Protein AF-A0A1S6U5T8-F1 (afdb_monomer_lite)

Structure (mmCIF, N/CA/C/O backbone):
data_AF-A0A1S6U5T8-F1
#
_entry.id   AF-A0A1S6U5T8-F1
#
loop_
_atom_site.group_PDB
_atom_site.id
_atom_site.type_symbol
_atom_site.label_atom_id
_atom_site.label_alt_id
_atom_site.label_comp_id
_atom_site.label_asym_id
_atom_site.label_entity_id
_atom_site.label_seq_id
_atom_site.pdbx_PDB_ins_code
_atom_site.Cartn_x
_atom_site.Cartn_y
_atom_site.Cartn_z
_atom_site.occupancy
_atom_site.B_iso_or_equiv
_atom_site.auth_seq_id
_atom_site.auth_comp_id
_atom_site.auth_asym_id
_atom_site.auth_atom_id
_atom_site.pdbx_PDB_model_num
ATOM 1 N N . MET A 1 1 ? -19.188 40.100 -43.568 1.00 43.16 1 MET A N 1
ATOM 2 C CA . MET A 1 1 ? -18.385 40.478 -42.385 1.00 43.16 1 MET A CA 1
ATOM 3 C C . MET A 1 1 ? -17.486 39.298 -42.114 1.00 43.16 1 MET A C 1
ATOM 5 O O . MET A 1 1 ? -17.809 38.430 -41.317 1.00 43.16 1 MET A O 1
ATOM 9 N N . ASP A 1 2 ? -16.419 39.253 -42.893 1.00 46.97 2 ASP A N 1
ATOM 10 C CA . ASP A 1 2 ? -15.369 38.251 -42.855 1.00 46.97 2 ASP A CA 1
ATOM 11 C C . ASP A 1 2 ? -14.376 38.646 -41.765 1.00 46.97 2 ASP A C 1
ATOM 13 O O . ASP A 1 2 ? -13.936 39.798 -41.726 1.00 46.97 2 ASP A O 1
ATOM 17 N N . LYS A 1 3 ? -14.047 37.712 -40.873 1.00 51.94 3 LYS A N 1
ATOM 18 C CA . LYS A 1 3 ? -12.817 37.764 -40.080 1.00 51.94 3 LYS A CA 1
ATOM 19 C C . LYS A 1 3 ? -12.272 36.355 -39.929 1.00 51.94 3 LYS A C 1
ATOM 21 O O . LYS A 1 3 ? -12.700 35.594 -39.065 1.00 51.94 3 LYS A O 1
ATOM 26 N N . ASP A 1 4 ? -11.327 36.067 -40.810 1.00 49.69 4 ASP A N 1
ATOM 27 C CA . ASP A 1 4 ? -10.329 35.021 -40.680 1.00 49.69 4 ASP A CA 1
ATOM 28 C C . ASP A 1 4 ? -9.597 35.152 -39.337 1.00 49.69 4 ASP A C 1
ATOM 30 O O . ASP A 1 4 ? -9.130 36.233 -38.968 1.00 49.69 4 ASP A O 1
ATOM 34 N N . LEU A 1 5 ? -9.485 34.045 -38.605 1.00 52.94 5 LEU A N 1
ATOM 35 C CA . LEU A 1 5 ? -8.546 33.898 -37.495 1.00 52.94 5 LEU A CA 1
ATOM 36 C C . LEU A 1 5 ? -7.337 33.129 -38.023 1.00 52.94 5 LEU A C 1
ATOM 38 O O . LEU A 1 5 ? -7.290 31.901 -38.029 1.00 52.94 5 LEU A O 1
ATOM 42 N N . SER A 1 6 ? -6.387 33.906 -38.532 1.00 51.09 6 SER A N 1
ATOM 43 C CA . SER A 1 6 ? -5.056 33.483 -38.936 1.00 51.09 6 SER A CA 1
ATOM 44 C C . SER A 1 6 ? -4.218 33.025 -37.738 1.00 51.09 6 SER A C 1
ATOM 46 O O . SER A 1 6 ? -4.152 33.719 -36.726 1.00 51.09 6 SER A O 1
ATOM 48 N N . ALA A 1 7 ? -3.570 31.875 -37.926 1.00 51.25 7 ALA A N 1
ATOM 49 C CA . ALA A 1 7 ? -2.253 31.456 -37.443 1.00 51.25 7 ALA A CA 1
ATOM 50 C C . ALA A 1 7 ? -1.606 32.247 -36.287 1.00 51.25 7 ALA A C 1
ATOM 52 O O . ALA A 1 7 ? -1.213 33.401 -36.447 1.00 51.25 7 ALA A O 1
ATOM 53 N N . PHE A 1 8 ? -1.351 31.549 -35.177 1.00 42.47 8 PHE A N 1
ATOM 54 C CA . PHE A 1 8 ? -0.279 31.902 -34.248 1.00 42.47 8 PHE A CA 1
ATOM 55 C C . PHE A 1 8 ? 0.799 30.817 -34.339 1.00 42.47 8 PHE A C 1
ATOM 57 O O . PHE A 1 8 ? 0.746 29.790 -33.665 1.00 42.47 8 PHE A O 1
ATOM 64 N N . ASP A 1 9 ? 1.716 31.035 -35.276 1.00 43.91 9 ASP A N 1
ATOM 65 C CA . ASP A 1 9 ? 3.009 30.369 -35.373 1.00 43.91 9 ASP A CA 1
ATOM 66 C C . ASP A 1 9 ? 3.930 30.995 -34.316 1.00 43.91 9 ASP A C 1
ATOM 68 O O . ASP A 1 9 ? 4.223 32.190 -34.376 1.00 43.91 9 ASP A O 1
ATOM 72 N N . VAL A 1 10 ? 4.331 30.227 -33.301 1.00 42.81 10 VAL A N 1
ATOM 73 C CA . VAL A 1 10 ? 5.341 30.669 -32.329 1.00 42.81 10 VAL A CA 1
ATOM 74 C C . VAL A 1 10 ? 6.697 30.219 -32.850 1.00 42.81 10 VAL A C 1
ATOM 76 O O . VAL A 1 10 ? 7.205 29.161 -32.486 1.00 42.81 10 VAL A O 1
ATOM 79 N N . SER A 1 11 ? 7.264 31.045 -33.724 1.00 41.06 11 SER A N 1
ATOM 80 C CA . SER A 1 11 ? 8.696 31.059 -34.001 1.00 41.06 11 SER A CA 1
ATOM 81 C C . SER A 1 11 ? 9.443 31.483 -32.730 1.00 41.06 11 SER A C 1
ATOM 83 O O . SER A 1 11 ? 9.169 32.544 -32.166 1.00 41.06 11 SER A O 1
ATOM 85 N N . LEU A 1 12 ? 10.358 30.634 -32.259 1.00 46.06 12 LEU A N 1
ATOM 86 C CA . LEU A 1 12 ? 11.231 30.889 -31.115 1.00 46.06 12 LEU A CA 1
ATOM 87 C C . LEU A 1 12 ? 12.658 31.093 -31.642 1.00 46.06 12 LEU A C 1
ATOM 89 O O . LEU A 1 12 ? 13.447 30.156 -31.690 1.00 46.06 12 LEU A O 1
ATOM 93 N N . ASP A 1 13 ? 12.962 32.320 -32.054 1.00 44.06 13 ASP A N 1
ATOM 94 C CA . ASP A 1 13 ? 14.320 32.767 -32.356 1.00 44.06 13 ASP A CA 1
ATOM 95 C C . ASP A 1 13 ? 14.588 34.103 -31.651 1.00 44.06 13 ASP A C 1
ATOM 97 O O . ASP A 1 13 ? 13.756 35.009 -31.669 1.00 44.06 13 ASP A O 1
ATOM 101 N N . ASP A 1 14 ? 15.797 34.187 -31.096 1.00 43.38 14 ASP A N 1
ATOM 102 C CA . ASP A 1 14 ? 16.531 35.388 -30.685 1.00 43.38 14 ASP A CA 1
ATOM 103 C C . ASP A 1 14 ? 16.143 36.091 -29.365 1.00 43.38 14 ASP A C 1
ATOM 105 O O . ASP A 1 14 ? 15.081 36.689 -29.219 1.00 43.38 14 ASP A O 1
ATOM 109 N N . VAL A 1 15 ? 17.067 36.044 -28.393 1.00 37.09 15 VAL A N 1
ATOM 110 C CA . VAL A 1 15 ? 17.694 37.219 -27.746 1.00 37.09 15 VAL A CA 1
ATOM 111 C C . VAL A 1 15 ? 18.620 36.733 -26.624 1.00 37.09 15 VAL A C 1
ATOM 113 O O . VAL A 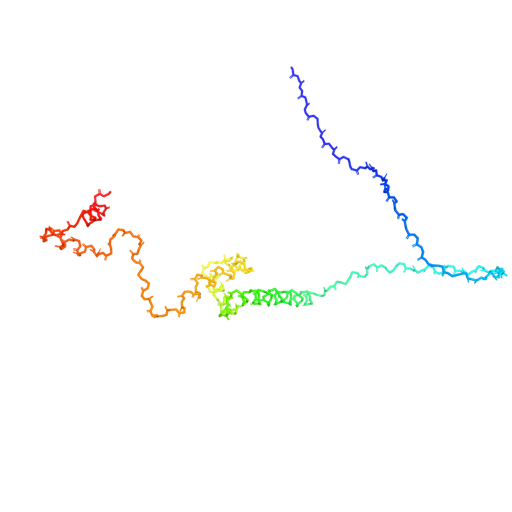1 15 ? 18.190 36.152 -25.627 1.00 37.09 15 VAL A O 1
ATOM 116 N N . GLY A 1 16 ? 19.917 36.998 -26.778 1.00 36.22 16 GLY A N 1
ATOM 117 C CA . GLY A 1 16 ? 20.865 37.020 -25.668 1.00 36.22 16 GLY A CA 1
ATOM 118 C C . GLY A 1 16 ? 20.944 38.413 -25.044 1.00 36.22 16 GLY A C 1
ATOM 119 O O . GLY A 1 16 ? 20.884 39.394 -25.775 1.00 36.22 16 GLY A O 1
ATOM 120 N N . GLN A 1 17 ? 21.141 38.506 -23.723 1.00 34.34 17 GLN A N 1
ATOM 121 C CA . GLN A 1 17 ? 21.994 39.525 -23.089 1.00 34.34 17 GLN A CA 1
ATOM 122 C C . GLN A 1 17 ? 22.205 39.244 -21.590 1.00 34.34 17 GLN A C 1
ATOM 124 O O . GLN A 1 17 ? 21.311 38.757 -20.907 1.00 34.34 17 GLN A O 1
ATOM 129 N N . GLU A 1 18 ? 23.421 39.540 -21.121 1.00 41.09 18 GLU A N 1
ATOM 130 C CA . GLU A 1 18 ? 23.968 39.354 -19.765 1.00 41.09 18 GLU A CA 1
ATOM 131 C C . GLU A 1 18 ? 23.191 40.078 -18.640 1.00 41.09 18 GLU A C 1
ATOM 133 O O . GLU A 1 18 ? 22.347 40.935 -18.909 1.00 41.09 18 GLU A O 1
ATOM 138 N N . PRO A 1 19 ? 23.546 39.831 -17.361 1.00 43.12 19 PRO A N 1
ATOM 139 C CA . PRO A 1 19 ? 24.397 40.841 -16.718 1.00 43.12 19 PRO A CA 1
ATOM 140 C C . PRO A 1 19 ? 25.541 40.311 -15.833 1.00 43.12 19 PRO A C 1
ATOM 142 O O . PRO A 1 19 ? 25.480 39.253 -15.210 1.00 43.12 19 PRO A O 1
ATOM 145 N N . SER A 1 20 ? 26.573 41.150 -15.776 1.00 37.69 20 SER A N 1
ATOM 146 C CA . SER A 1 20 ? 27.832 41.062 -15.041 1.00 37.69 20 SER A CA 1
ATOM 147 C C . SER A 1 20 ? 27.676 41.214 -13.517 1.00 37.69 20 SER A C 1
ATOM 149 O O . SER A 1 20 ? 26.898 42.049 -13.060 1.00 37.69 20 SER A O 1
ATOM 151 N N . THR A 1 21 ? 28.527 40.534 -12.736 1.00 36.53 21 THR A N 1
ATOM 152 C CA . THR A 1 21 ? 28.959 40.992 -11.399 1.00 36.53 21 THR A CA 1
ATOM 153 C C . THR A 1 21 ? 30.415 40.604 -11.134 1.00 36.53 21 THR A C 1
ATOM 155 O O . THR A 1 21 ? 30.767 39.426 -11.139 1.00 36.53 21 THR A O 1
ATOM 158 N N . ASP A 1 22 ? 31.227 41.631 -10.904 1.00 32.53 22 ASP A N 1
ATOM 159 C CA . ASP A 1 22 ? 32.627 41.644 -10.473 1.00 32.53 22 ASP A CA 1
ATOM 160 C C . ASP A 1 22 ? 32.721 41.431 -8.948 1.00 32.53 22 ASP A C 1
ATOM 162 O O . ASP A 1 22 ? 31.950 42.053 -8.212 1.00 32.53 22 ASP A O 1
ATOM 166 N N . ASN A 1 23 ? 33.646 40.582 -8.472 1.00 35.28 23 ASN A N 1
ATOM 167 C CA . ASN A 1 23 ? 34.307 40.792 -7.176 1.00 35.28 23 ASN A CA 1
ATOM 168 C C . ASN A 1 23 ? 35.627 39.992 -7.033 1.00 35.28 23 ASN A C 1
ATOM 170 O O . ASN A 1 23 ? 35.632 38.809 -6.702 1.00 35.28 23 ASN A O 1
ATOM 174 N N . SER A 1 24 ? 36.728 40.677 -7.341 1.00 32.19 24 SER A N 1
ATOM 175 C CA . SER A 1 24 ? 38.026 40.782 -6.642 1.00 32.19 24 SER A CA 1
ATOM 176 C C . SER A 1 24 ? 38.658 39.663 -5.770 1.00 32.19 24 SER A C 1
ATOM 178 O O . SER A 1 24 ? 38.065 39.114 -4.850 1.00 32.19 24 SER A O 1
ATOM 180 N N . GLU A 1 25 ? 39.988 39.574 -5.970 1.00 34.22 25 GLU A N 1
ATOM 181 C CA . GLU A 1 25 ? 41.088 39.308 -5.011 1.00 34.22 25 GLU A CA 1
ATOM 182 C C . GLU A 1 25 ? 41.534 37.866 -4.677 1.00 34.22 25 GLU A C 1
ATOM 184 O O . GLU A 1 25 ? 41.077 37.247 -3.727 1.00 34.22 25 GLU A O 1
ATOM 189 N N . GLN A 1 26 ? 42.623 37.414 -5.323 1.00 33.22 26 GLN A N 1
ATOM 190 C CA . GLN A 1 26 ? 43.944 37.289 -4.668 1.00 33.22 26 GLN A CA 1
ATOM 191 C C . GLN A 1 26 ? 45.043 36.927 -5.682 1.00 33.22 26 GLN A C 1
ATOM 193 O O . GLN A 1 26 ? 44.941 35.970 -6.444 1.00 33.22 26 GLN A O 1
ATOM 198 N N . GLY A 1 27 ? 46.106 37.734 -5.707 1.00 27.73 27 GLY A N 1
ATOM 199 C CA . GLY A 1 27 ? 47.200 37.617 -6.665 1.00 27.73 27 GLY A CA 1
ATOM 200 C C . GLY A 1 27 ? 48.337 36.684 -6.249 1.00 27.73 27 GLY A C 1
ATOM 201 O O . GLY A 1 27 ? 48.459 36.284 -5.101 1.00 27.73 27 GLY A O 1
ATOM 202 N N . THR A 1 28 ? 49.242 36.430 -7.194 1.00 30.64 28 THR A N 1
ATOM 203 C CA . THR A 1 28 ? 50.701 36.541 -7.008 1.00 30.64 28 THR A CA 1
ATOM 204 C C . THR A 1 28 ? 51.388 36.569 -8.379 1.00 30.64 28 THR A C 1
ATOM 206 O O . THR A 1 28 ? 51.163 35.729 -9.243 1.00 30.64 28 THR A O 1
ATOM 209 N N . LYS A 1 29 ? 52.230 37.588 -8.583 1.00 35.19 29 LYS A N 1
ATOM 210 C CA . LYS A 1 29 ? 53.141 37.752 -9.725 1.00 35.19 29 LYS A CA 1
ATOM 211 C C . LYS A 1 29 ? 54.295 36.745 -9.637 1.00 35.19 29 LYS A C 1
ATOM 213 O O . LYS A 1 29 ? 54.879 36.649 -8.560 1.00 35.19 29 LYS A O 1
ATOM 218 N N . LYS A 1 30 ? 54.765 36.209 -10.776 1.00 30.70 30 LYS A N 1
ATOM 219 C CA . LYS A 1 30 ? 56.147 36.445 -11.264 1.00 30.70 30 LYS A CA 1
ATOM 220 C C . LYS A 1 30 ? 56.493 35.756 -12.602 1.00 30.70 30 LYS A C 1
ATOM 222 O O . LYS A 1 30 ? 56.417 34.543 -12.717 1.00 30.70 30 LYS A O 1
ATOM 227 N N . VAL A 1 31 ? 57.073 36.592 -13.474 1.00 31.47 31 VAL A N 1
ATOM 228 C CA . VAL A 1 31 ? 58.252 36.378 -14.347 1.00 31.47 31 VAL A CA 1
ATOM 229 C C . VAL A 1 31 ? 58.029 35.826 -15.763 1.00 31.47 31 VAL A C 1
ATOM 231 O O . VAL A 1 31 ? 57.761 34.654 -15.989 1.00 31.47 31 VAL A O 1
ATOM 234 N N . GLU A 1 32 ? 58.261 36.737 -16.714 1.00 40.34 32 GLU A N 1
ATOM 235 C CA . GLU A 1 32 ? 58.545 36.535 -18.136 1.00 40.34 32 GLU A CA 1
ATOM 236 C C . GLU A 1 32 ? 59.771 35.640 -18.381 1.00 40.34 32 GLU A C 1
ATOM 238 O O . GLU A 1 32 ? 60.758 35.728 -17.653 1.00 40.34 32 GLU A O 1
ATOM 243 N N . THR A 1 33 ? 59.789 34.900 -19.496 1.00 31.73 33 THR A N 1
ATOM 244 C CA . THR A 1 33 ? 60.924 34.916 -20.448 1.00 31.73 33 THR A CA 1
ATOM 245 C C . THR A 1 33 ? 60.597 34.210 -21.776 1.00 31.73 33 THR A C 1
ATOM 247 O O . THR A 1 33 ? 60.295 33.027 -21.818 1.00 31.73 33 THR A O 1
ATOM 250 N N . LYS A 1 34 ? 60.696 34.994 -22.861 1.00 32.12 34 LYS A N 1
ATOM 251 C CA . LYS A 1 34 ? 61.205 34.700 -24.220 1.00 32.12 34 LYS A CA 1
ATOM 252 C C . LYS A 1 34 ? 60.968 33.328 -24.896 1.00 32.12 34 LYS A C 1
ATOM 254 O O . LYS A 1 34 ? 61.640 32.349 -24.608 1.00 32.12 34 LYS A O 1
ATOM 259 N N . ALA A 1 35 ? 60.171 33.400 -25.967 1.00 36.16 35 ALA A N 1
ATOM 260 C CA . ALA A 1 35 ? 60.475 33.026 -27.361 1.00 36.16 35 ALA A CA 1
ATOM 261 C C . ALA A 1 35 ? 61.342 31.779 -27.654 1.00 36.16 35 ALA A C 1
ATOM 263 O O . ALA A 1 35 ? 62.563 31.831 -27.534 1.00 36.16 35 ALA A O 1
ATOM 264 N N . ALA A 1 36 ? 60.719 30.759 -28.257 1.00 33.56 36 ALA A N 1
ATOM 265 C CA . ALA A 1 36 ? 61.288 30.016 -29.385 1.00 33.56 36 ALA A CA 1
ATOM 266 C C . ALA A 1 36 ? 60.174 29.315 -30.183 1.00 33.56 36 ALA A C 1
ATOM 268 O O . ALA A 1 36 ? 59.367 28.564 -29.642 1.00 33.56 36 ALA A O 1
ATOM 269 N N . ASP A 1 37 ? 60.162 29.611 -31.475 1.00 39.44 37 ASP A N 1
ATOM 270 C CA . ASP A 1 37 ? 59.296 29.102 -32.531 1.00 39.44 37 ASP A CA 1
ATOM 271 C C . ASP A 1 37 ? 59.514 27.592 -32.764 1.00 39.44 37 ASP A C 1
ATOM 273 O O . ASP A 1 37 ? 60.648 27.144 -32.962 1.00 39.44 37 ASP A O 1
ATOM 277 N N . LYS A 1 38 ? 58.433 26.804 -32.726 1.00 36.28 38 LYS A N 1
ATOM 278 C CA . LYS A 1 38 ? 58.329 25.494 -33.389 1.00 36.28 38 LYS A CA 1
ATOM 279 C C . LYS A 1 38 ? 56.847 25.124 -33.540 1.00 36.28 38 LYS A C 1
ATOM 281 O O . LYS A 1 38 ? 56.135 25.122 -32.534 1.00 36.28 38 LYS A O 1
ATOM 286 N N . PRO A 1 39 ? 56.361 24.776 -34.744 1.00 36.97 39 PRO A N 1
ATOM 287 C CA . PRO A 1 39 ? 54.982 24.351 -34.922 1.00 36.97 39 PRO A CA 1
ATOM 288 C C . PRO A 1 39 ? 54.840 22.924 -34.386 1.00 36.97 39 PRO A C 1
ATOM 290 O O . PRO A 1 39 ? 55.244 21.958 -35.030 1.00 36.97 39 PRO A O 1
ATOM 293 N N . ALA A 1 40 ? 54.302 22.789 -33.174 1.00 38.16 40 ALA A N 1
ATOM 294 C CA . ALA A 1 40 ? 53.816 21.509 -32.685 1.00 38.16 40 ALA A CA 1
ATOM 295 C C . ALA A 1 40 ? 52.491 21.214 -33.395 1.00 38.16 40 ALA A C 1
ATOM 297 O O . ALA A 1 40 ? 51.469 21.862 -33.166 1.00 38.16 40 ALA A O 1
ATOM 298 N N . GLU A 1 41 ? 52.574 20.266 -34.317 1.00 40.12 41 GLU A N 1
ATOM 299 C CA . GLU A 1 41 ? 51.485 19.598 -35.008 1.00 40.12 41 GLU A CA 1
ATOM 300 C C . GLU A 1 41 ? 50.331 19.304 -34.034 1.00 40.12 41 GLU A C 1
ATOM 302 O O . GLU A 1 41 ? 50.454 18.510 -33.098 1.00 40.12 41 GLU A O 1
ATOM 307 N N . LYS A 1 42 ? 49.209 20.006 -34.236 1.00 40.19 42 LYS A N 1
ATOM 308 C CA . LYS A 1 42 ? 47.932 19.727 -33.583 1.00 40.19 42 LYS A CA 1
ATOM 309 C C . LYS A 1 42 ? 47.509 18.309 -33.963 1.00 40.19 42 LYS A C 1
ATOM 311 O O . LYS A 1 42 ? 46.885 18.103 -34.997 1.00 40.19 42 LYS A O 1
ATOM 316 N N . THR A 1 43 ? 47.798 17.336 -33.111 1.00 44.75 43 THR A N 1
ATOM 317 C CA . THR A 1 43 ? 46.955 16.145 -33.035 1.00 44.75 43 THR A CA 1
ATOM 318 C C . THR A 1 43 ? 45.744 16.538 -32.207 1.00 44.75 43 THR A C 1
ATOM 320 O O . THR A 1 43 ? 45.782 16.600 -30.980 1.00 44.75 43 THR A O 1
ATOM 323 N N . GLU A 1 44 ? 44.680 16.909 -32.916 1.00 47.91 44 GLU A N 1
ATOM 324 C CA . GLU A 1 44 ? 43.347 17.053 -32.349 1.00 47.91 44 GLU A CA 1
ATOM 325 C C . GLU A 1 44 ? 43.038 15.815 -31.492 1.00 47.91 44 GLU A C 1
ATOM 327 O O . GLU A 1 44 ? 43.201 14.685 -31.972 1.00 47.91 44 GLU A O 1
ATOM 332 N N . PRO A 1 45 ? 42.582 15.961 -30.236 1.00 47.50 45 PRO A N 1
ATOM 333 C CA . PRO A 1 45 ? 41.907 14.857 -29.589 1.00 47.50 45 PRO A CA 1
ATOM 334 C C . PRO A 1 45 ? 40.650 14.609 -30.419 1.00 47.50 45 PRO A C 1
ATOM 336 O O . PRO A 1 45 ? 39.701 15.389 -30.347 1.00 47.50 45 PRO A O 1
ATOM 339 N N . LYS A 1 46 ? 40.660 13.547 -31.239 1.00 50.31 46 LYS A N 1
ATOM 340 C CA . LYS A 1 46 ? 39.442 13.001 -31.842 1.00 50.31 46 LYS A CA 1
ATOM 341 C C . LYS A 1 46 ? 38.393 12.989 -30.742 1.00 50.31 46 LYS A C 1
ATOM 343 O O . LYS A 1 46 ? 38.581 12.310 -29.727 1.00 50.31 46 LYS A O 1
ATOM 348 N N . ALA A 1 47 ? 37.339 13.779 -30.933 1.00 52.28 47 ALA A N 1
ATOM 349 C CA . ALA A 1 47 ? 36.149 13.704 -30.117 1.00 52.28 47 ALA A CA 1
ATOM 350 C C . ALA A 1 47 ? 35.800 12.219 -30.023 1.00 52.28 47 ALA A C 1
ATOM 352 O O . ALA A 1 47 ? 35.587 11.559 -31.042 1.00 52.28 47 ALA A O 1
ATOM 353 N N . LYS A 1 48 ? 35.880 11.666 -28.809 1.00 61.56 48 LYS A N 1
ATOM 354 C CA . LYS A 1 48 ? 35.386 10.322 -28.549 1.00 61.56 48 LYS A CA 1
ATOM 355 C C . LYS A 1 48 ? 33.916 10.397 -28.921 1.00 61.56 48 LYS A C 1
ATOM 357 O O . LYS A 1 48 ? 33.159 11.076 -28.231 1.00 61.56 48 LYS A O 1
ATOM 362 N N . GLU A 1 49 ? 33.554 9.770 -30.035 1.00 62.44 49 GLU A N 1
ATOM 363 C CA . GLU A 1 49 ? 32.162 9.502 -30.369 1.00 62.44 49 GLU A CA 1
ATOM 364 C C . GLU A 1 49 ? 31.478 9.014 -29.087 1.00 62.44 49 GLU A C 1
ATOM 366 O O . GLU A 1 49 ? 32.097 8.228 -28.348 1.00 62.44 49 GLU A O 1
ATOM 371 N N . PRO A 1 50 ? 30.276 9.513 -28.749 1.00 57.16 50 PRO A N 1
ATOM 372 C CA . PRO A 1 50 ? 29.575 9.026 -27.579 1.00 57.16 50 PRO A CA 1
ATOM 373 C C . PRO A 1 50 ? 29.391 7.525 -27.780 1.00 57.16 50 PRO A C 1
ATOM 375 O O . PRO A 1 50 ? 28.599 7.092 -28.612 1.00 57.16 50 PRO A O 1
ATOM 378 N N . LYS A 1 51 ? 30.182 6.724 -27.058 1.00 64.44 51 LYS A N 1
ATOM 379 C CA . LYS A 1 51 ? 29.998 5.281 -26.999 1.00 64.44 51 LYS A CA 1
ATOM 380 C C . LYS A 1 51 ? 28.651 5.077 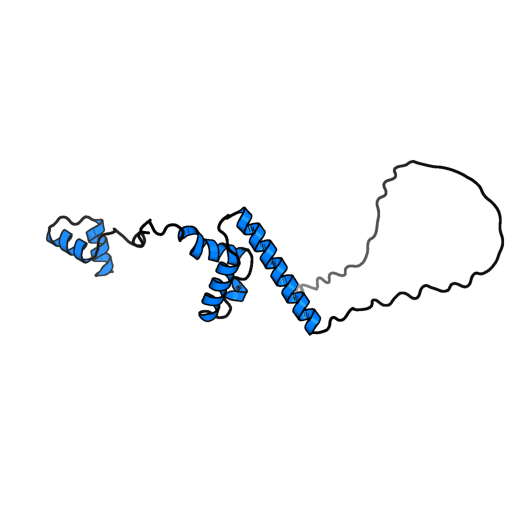-26.334 1.00 64.44 51 LYS A C 1
ATOM 382 O O . LYS A 1 51 ? 28.551 5.103 -25.111 1.00 64.44 51 LYS A O 1
ATOM 387 N N . THR A 1 52 ? 27.615 4.944 -27.147 1.00 65.62 52 THR A N 1
ATOM 388 C CA . THR A 1 52 ? 26.315 4.452 -26.725 1.00 65.62 52 THR A CA 1
ATOM 389 C C . THR A 1 52 ? 26.558 3.052 -26.176 1.00 65.62 52 THR A C 1
ATOM 391 O O . THR A 1 52 ? 26.804 2.118 -26.938 1.00 65.62 52 THR A O 1
ATOM 394 N N . ILE A 1 53 ? 26.612 2.919 -24.850 1.00 70.19 53 ILE A N 1
ATOM 395 C CA . ILE A 1 53 ? 26.702 1.620 -24.184 1.00 70.19 53 ILE A CA 1
ATOM 396 C C . ILE A 1 53 ? 25.328 0.980 -24.367 1.00 70.19 53 ILE A C 1
ATOM 398 O O . ILE A 1 53 ? 24.396 1.261 -23.620 1.00 70.19 53 ILE A O 1
ATOM 402 N N . THR A 1 54 ? 25.174 0.198 -25.429 1.00 73.38 54 THR A N 1
ATOM 403 C CA . THR A 1 54 ? 23.991 -0.633 -25.639 1.00 73.38 54 THR A CA 1
ATOM 404 C C . THR A 1 54 ? 24.104 -1.815 -24.692 1.00 73.38 54 THR A C 1
ATOM 406 O O . THR A 1 54 ? 24.927 -2.702 -24.915 1.00 73.38 54 THR A O 1
ATOM 409 N N . MET A 1 55 ? 23.335 -1.780 -23.605 1.00 72.44 55 MET A N 1
ATOM 410 C CA . MET A 1 55 ? 23.194 -2.916 -22.697 1.00 72.44 55 MET A CA 1
ATOM 411 C C . MET A 1 55 ? 22.615 -4.106 -23.463 1.00 72.44 55 MET A C 1
ATOM 413 O O . MET A 1 55 ? 21.738 -3.925 -24.312 1.00 72.44 55 MET A O 1
ATOM 417 N N . ASN A 1 56 ? 23.112 -5.307 -23.174 1.00 82.25 56 ASN A N 1
ATOM 418 C CA . ASN A 1 56 ? 22.491 -6.531 -23.678 1.00 82.25 56 ASN A CA 1
ATOM 419 C C . ASN A 1 56 ? 21.079 -6.693 -23.074 1.00 82.25 56 ASN A C 1
ATOM 421 O O . ASN A 1 56 ? 20.817 -6.165 -21.993 1.00 82.25 56 ASN A O 1
ATOM 4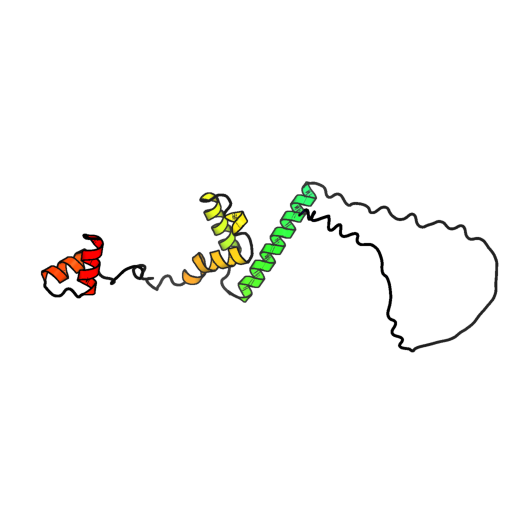25 N N . GLU A 1 57 ? 20.174 -7.430 -23.727 1.00 85.50 57 GLU A N 1
ATOM 426 C CA . GLU A 1 57 ? 18.796 -7.641 -23.236 1.00 85.50 57 GLU A CA 1
ATOM 427 C C . GLU A 1 57 ? 18.786 -8.189 -21.797 1.00 85.50 57 GLU A C 1
ATOM 429 O O . GLU A 1 57 ? 18.068 -7.681 -20.936 1.00 85.50 57 GLU A O 1
ATOM 434 N N . ASP A 1 58 ? 19.680 -9.133 -21.494 1.00 84.94 58 ASP A N 1
ATOM 435 C CA . ASP A 1 58 ? 19.847 -9.696 -20.148 1.00 84.94 58 ASP A CA 1
ATOM 436 C C . ASP A 1 58 ? 20.316 -8.654 -19.117 1.00 84.94 58 ASP A C 1
ATOM 438 O O . ASP A 1 58 ? 19.847 -8.621 -17.977 1.00 84.94 58 ASP A O 1
ATOM 442 N N . GLU A 1 59 ? 21.238 -7.774 -19.514 1.00 86.69 59 GLU A N 1
ATOM 443 C CA . GLU A 1 59 ? 21.754 -6.708 -18.648 1.00 86.69 59 GLU A CA 1
ATOM 444 C C . GLU A 1 59 ? 20.682 -5.650 -18.385 1.00 86.69 59 GLU A C 1
ATOM 446 O O . GLU A 1 59 ? 20.573 -5.144 -17.268 1.00 86.69 59 GLU A O 1
ATOM 451 N N . TYR A 1 60 ? 19.855 -5.358 -19.390 1.00 87.50 60 TYR A N 1
ATOM 452 C CA . TYR A 1 60 ? 18.715 -4.464 -19.263 1.00 87.50 60 TYR A CA 1
ATOM 453 C C . TYR A 1 60 ? 17.664 -5.019 -18.294 1.00 87.50 60 TYR A C 1
ATOM 455 O O . TYR A 1 60 ? 17.210 -4.297 -17.404 1.00 87.50 60 TYR A O 1
ATOM 463 N N . HIS A 1 61 ? 17.311 -6.303 -18.411 1.00 90.81 61 HIS A N 1
ATOM 464 C CA . HIS A 1 61 ? 16.383 -6.949 -17.480 1.00 90.81 61 HIS A CA 1
ATOM 465 C C . HIS A 1 61 ? 16.917 -6.943 -16.050 1.00 90.81 61 HIS A C 1
ATOM 467 O O . HIS A 1 61 ? 16.190 -6.589 -15.121 1.00 90.81 61 HIS A O 1
ATOM 473 N N . ASN A 1 62 ? 18.198 -7.263 -15.864 1.00 90.44 62 ASN A N 1
ATOM 474 C CA . ASN A 1 62 ? 18.812 -7.233 -14.543 1.00 90.44 62 ASN A CA 1
ATOM 475 C C . ASN A 1 62 ? 18.841 -5.814 -13.952 1.00 90.44 62 ASN A C 1
ATOM 477 O O . ASN A 1 62 ? 18.529 -5.624 -12.778 1.00 90.44 62 ASN A O 1
ATOM 481 N N . PHE A 1 63 ? 19.154 -4.804 -14.767 1.00 89.62 63 PHE A N 1
ATOM 482 C CA . PHE A 1 63 ? 19.087 -3.405 -14.350 1.00 89.62 63 PHE A CA 1
ATOM 483 C C . PHE A 1 63 ? 17.668 -3.008 -13.925 1.00 89.62 63 PHE A C 1
ATOM 485 O O . PHE A 1 63 ? 17.494 -2.385 -12.880 1.00 89.62 63 PHE A O 1
ATOM 492 N N . LYS A 1 64 ? 16.645 -3.424 -14.681 1.00 91.38 64 LYS A N 1
ATOM 493 C CA . LYS A 1 64 ? 15.241 -3.170 -14.337 1.00 91.38 64 LYS A CA 1
ATOM 494 C C . LYS A 1 64 ? 14.818 -3.842 -13.035 1.00 91.38 64 LYS A C 1
ATOM 496 O O . LYS A 1 64 ? 14.150 -3.206 -12.225 1.00 91.38 64 LYS A O 1
ATOM 501 N N . HIS A 1 65 ? 15.243 -5.080 -12.800 1.00 90.69 65 HIS A N 1
ATOM 502 C CA . HIS A 1 65 ? 15.017 -5.750 -11.520 1.00 90.69 65 HIS A CA 1
ATOM 503 C C . HIS A 1 65 ? 15.695 -5.012 -10.365 1.00 90.69 65 HIS A C 1
ATOM 505 O O . HIS A 1 65 ? 15.070 -4.793 -9.332 1.00 90.69 65 HIS A O 1
ATOM 511 N N . MET A 1 66 ? 16.935 -4.564 -10.556 1.00 92.31 66 MET A N 1
ATOM 512 C CA . MET A 1 66 ? 17.664 -3.806 -9.541 1.00 92.31 66 MET A CA 1
ATOM 513 C C . MET A 1 66 ? 17.013 -2.442 -9.251 1.00 92.31 66 MET A C 1
ATOM 515 O O . MET A 1 66 ? 16.952 -2.027 -8.094 1.00 92.31 66 MET A O 1
ATOM 519 N N . GLU A 1 67 ? 16.499 -1.744 -10.271 1.00 91.38 67 GLU A N 1
ATOM 520 C CA . GLU A 1 67 ? 15.694 -0.528 -10.082 1.00 91.38 67 GLU A CA 1
ATOM 521 C C . GLU A 1 67 ? 14.433 -0.817 -9.263 1.00 91.38 67 GLU A C 1
ATOM 523 O O . GLU A 1 67 ? 14.154 -0.104 -8.300 1.00 91.38 67 GLU A O 1
ATOM 528 N N . GLN A 1 68 ? 13.709 -1.885 -9.602 1.00 90.94 68 GLN A N 1
ATOM 529 C CA . GLN A 1 68 ? 12.484 -2.272 -8.906 1.00 90.94 68 GLN A CA 1
ATOM 530 C C . GLN A 1 68 ? 12.751 -2.638 -7.439 1.00 90.94 68 GLN A C 1
ATOM 532 O O . GLN A 1 68 ? 12.013 -2.221 -6.549 1.00 90.94 68 GLN A O 1
ATOM 537 N N . GLU A 1 69 ? 13.818 -3.389 -7.158 1.00 91.50 69 GLU A N 1
ATOM 538 C CA . GLU A 1 69 ? 14.227 -3.710 -5.787 1.00 91.50 69 GLU A CA 1
ATOM 539 C C . GLU A 1 69 ? 14.591 -2.456 -4.992 1.00 91.50 69 GLU A C 1
ATOM 541 O O . GLU A 1 69 ? 14.233 -2.338 -3.819 1.00 91.50 69 GLU A O 1
ATOM 546 N N . ARG A 1 70 ? 15.266 -1.494 -5.629 1.00 92.88 70 ARG A N 1
ATOM 547 C CA . ARG A 1 70 ? 15.612 -0.223 -4.992 1.00 92.88 70 ARG A CA 1
ATOM 548 C C . ARG A 1 70 ? 14.370 0.596 -4.646 1.00 92.88 70 ARG A C 1
ATOM 550 O O . ARG A 1 70 ? 14.313 1.158 -3.555 1.00 92.88 70 ARG A O 1
ATOM 557 N N . GLU A 1 71 ? 13.393 0.654 -5.545 1.00 91.81 71 GLU A N 1
ATOM 558 C CA . GLU A 1 71 ? 12.122 1.338 -5.293 1.00 91.81 71 GLU A CA 1
ATOM 559 C C . GLU A 1 71 ? 11.369 0.691 -4.122 1.00 91.81 71 GLU A C 1
ATOM 561 O O . GLU A 1 71 ? 10.904 1.384 -3.216 1.00 91.81 71 GLU A O 1
ATOM 566 N N . LEU A 1 72 ? 11.324 -0.644 -4.074 1.00 93.62 72 LEU A N 1
ATOM 567 C CA . LEU A 1 72 ? 10.726 -1.368 -2.953 1.00 93.62 72 LEU A CA 1
ATOM 568 C C . LEU A 1 72 ? 11.428 -1.094 -1.618 1.00 93.62 72 LEU A C 1
ATOM 570 O O . LEU A 1 72 ? 10.750 -0.952 -0.601 1.00 93.62 72 LEU A O 1
ATOM 574 N N . ASP A 1 73 ? 12.760 -1.028 -1.600 1.00 93.94 73 ASP A N 1
ATOM 575 C CA . ASP A 1 73 ? 13.538 -0.721 -0.393 1.00 93.94 73 ASP A CA 1
ATOM 576 C C . ASP A 1 73 ? 13.276 0.712 0.103 1.00 93.94 73 ASP A C 1
ATOM 578 O O . ASP A 1 73 ? 13.147 0.956 1.306 1.00 93.94 73 ASP A O 1
ATOM 582 N N . GLU A 1 74 ? 13.131 1.669 -0.816 1.00 94.50 74 GLU A N 1
ATOM 583 C CA . GLU A 1 74 ? 12.761 3.046 -0.483 1.00 94.50 74 GLU A CA 1
ATOM 584 C C . GLU A 1 74 ? 11.341 3.138 0.094 1.00 94.50 74 GLU A C 1
ATOM 586 O O . GLU A 1 74 ? 11.123 3.821 1.105 1.00 94.50 74 GLU A O 1
ATOM 591 N N . ILE A 1 75 ? 10.389 2.400 -0.486 1.00 93.12 75 ILE A N 1
ATOM 592 C CA . ILE A 1 75 ? 9.027 2.274 0.045 1.00 93.12 75 ILE A CA 1
ATOM 593 C C . ILE A 1 75 ? 9.061 1.649 1.441 1.00 93.12 75 ILE A C 1
ATOM 595 O O . ILE A 1 75 ? 8.463 2.203 2.363 1.00 93.12 75 ILE A O 1
ATOM 599 N N . ASP A 1 76 ? 9.773 0.536 1.627 1.00 93.31 76 ASP A N 1
ATOM 600 C CA . ASP A 1 76 ? 9.844 -0.171 2.908 1.00 93.31 76 ASP A CA 1
ATOM 601 C C . ASP A 1 76 ? 10.399 0.733 4.015 1.00 93.31 76 ASP A C 1
ATOM 603 O O . ASP A 1 76 ? 9.796 0.843 5.082 1.00 93.31 76 ASP A O 1
ATOM 607 N N . LYS A 1 77 ? 11.485 1.467 3.747 1.00 95.06 77 LYS A N 1
ATOM 608 C CA . LYS A 1 77 ? 12.049 2.447 4.691 1.00 95.06 77 LYS A CA 1
ATOM 609 C C . LYS A 1 77 ? 11.074 3.577 5.004 1.00 95.06 77 LYS A C 1
ATOM 611 O O . LYS A 1 77 ? 10.861 3.907 6.172 1.00 95.06 77 LYS A O 1
ATOM 616 N N . THR A 1 78 ? 10.477 4.170 3.973 1.00 93.69 78 THR A N 1
ATOM 617 C CA . THR A 1 78 ? 9.549 5.299 4.130 1.00 93.69 78 THR A CA 1
ATOM 618 C C . THR A 1 78 ? 8.320 4.893 4.935 1.00 93.69 78 THR A C 1
ATOM 620 O O . THR A 1 78 ? 7.890 5.629 5.823 1.00 93.69 78 THR A O 1
ATOM 623 N N . MET A 1 79 ? 7.774 3.708 4.668 1.00 93.38 79 MET A N 1
ATOM 624 C CA . MET A 1 79 ? 6.601 3.199 5.367 1.00 93.38 79 MET A CA 1
ATOM 625 C C . MET A 1 79 ? 6.928 2.738 6.778 1.00 93.38 79 MET A C 1
ATOM 627 O O . MET A 1 79 ? 6.165 3.064 7.677 1.00 93.38 79 MET A O 1
ATOM 631 N N . LYS A 1 80 ? 8.072 2.089 7.020 1.00 94.00 80 LYS A N 1
ATOM 632 C CA . LYS A 1 80 ? 8.503 1.718 8.379 1.00 94.00 80 LYS A CA 1
ATOM 633 C C . LYS A 1 80 ? 8.708 2.915 9.301 1.00 94.00 80 LYS A C 1
ATOM 635 O O . LYS A 1 80 ? 8.453 2.811 10.497 1.00 94.00 80 LYS A O 1
ATOM 640 N N . ASN A 1 81 ? 9.105 4.062 8.750 1.00 94.31 81 ASN A N 1
ATOM 641 C CA . ASN A 1 81 ? 9.177 5.312 9.509 1.00 94.31 81 ASN A CA 1
ATOM 642 C C . ASN A 1 81 ? 7.792 5.817 9.953 1.00 94.31 81 ASN A C 1
ATOM 644 O O . ASN A 1 81 ? 7.693 6.476 10.986 1.00 94.31 81 ASN A O 1
ATOM 648 N N . LYS A 1 82 ? 6.731 5.530 9.186 1.00 91.19 82 LYS A N 1
ATOM 649 C CA . LYS A 1 82 ? 5.342 5.893 9.523 1.00 91.19 82 LYS A CA 1
ATOM 650 C C . LYS A 1 82 ? 4.631 4.815 10.354 1.00 91.19 82 LYS A C 1
ATOM 652 O O . LYS A 1 82 ? 3.832 5.139 11.227 1.00 91.19 82 LYS A O 1
ATOM 657 N N . TYR A 1 83 ? 4.912 3.549 10.062 1.00 91.25 83 TYR A N 1
ATOM 658 C CA . TYR A 1 83 ? 4.235 2.358 10.565 1.00 91.25 83 TYR A CA 1
ATOM 659 C C . TYR A 1 83 ? 5.286 1.296 10.914 1.00 91.25 83 TYR A C 1
ATOM 661 O O . TYR A 1 83 ? 5.818 0.617 10.037 1.00 91.25 83 TYR A O 1
ATOM 669 N N . SER A 1 84 ? 5.608 1.141 12.198 1.00 90.50 84 SER A N 1
ATOM 670 C CA . SER A 1 84 ? 6.714 0.280 12.650 1.00 90.50 84 SER A CA 1
ATOM 671 C C . SER A 1 84 ? 6.546 -1.206 12.308 1.00 90.50 84 SER A C 1
ATOM 673 O O . SER A 1 84 ? 7.529 -1.934 12.199 1.00 90.50 84 SER A O 1
ATOM 675 N N . ASP A 1 85 ? 5.306 -1.660 12.159 1.00 90.62 85 ASP A N 1
ATOM 676 C CA . ASP A 1 85 ? 4.898 -3.030 11.847 1.00 90.62 85 ASP A CA 1
ATOM 677 C C . ASP A 1 85 ? 4.706 -3.286 10.340 1.00 90.62 85 ASP A C 1
ATOM 679 O O . ASP A 1 85 ? 4.366 -4.400 9.927 1.00 90.62 85 ASP A O 1
ATOM 683 N N . PHE A 1 86 ? 4.975 -2.282 9.499 1.00 93.38 86 PHE A N 1
ATOM 684 C CA . PHE A 1 86 ? 4.890 -2.412 8.050 1.00 93.38 86 PHE A CA 1
ATOM 685 C C . PHE A 1 86 ? 5.831 -3.496 7.510 1.00 93.38 86 PHE A C 1
ATOM 687 O O . PHE A 1 86 ? 7.009 -3.587 7.868 1.00 93.38 86 PHE A O 1
ATOM 694 N N . ASN A 1 87 ? 5.309 -4.308 6.589 1.00 93.12 87 ASN A N 1
ATOM 695 C CA . ASN A 1 87 ? 6.059 -5.368 5.931 1.00 93.12 87 ASN A CA 1
ATOM 696 C C . ASN A 1 87 ? 5.765 -5.381 4.429 1.00 93.12 87 ASN A C 1
ATOM 698 O O . ASN A 1 87 ? 4.742 -5.917 3.997 1.00 93.12 87 ASN A O 1
ATOM 702 N N . VAL A 1 88 ? 6.702 -4.849 3.641 1.00 93.69 88 VAL A N 1
ATOM 703 C CA . VAL A 1 88 ? 6.590 -4.740 2.179 1.00 93.69 88 VAL A CA 1
ATOM 704 C C . VAL A 1 88 ? 6.258 -6.075 1.499 1.00 93.69 88 VAL A C 1
ATOM 706 O O . VAL A 1 88 ? 5.433 -6.116 0.590 1.00 93.69 88 VAL A O 1
ATOM 709 N N . ARG A 1 89 ? 6.817 -7.194 1.980 1.00 93.94 89 ARG A N 1
ATOM 710 C CA . ARG A 1 89 ? 6.611 -8.525 1.388 1.00 93.94 89 ARG A CA 1
ATOM 711 C C . ARG A 1 89 ? 5.157 -8.974 1.509 1.00 93.94 89 ARG A C 1
ATOM 713 O O . ARG A 1 89 ? 4.580 -9.421 0.526 1.00 93.94 89 ARG A O 1
ATOM 720 N N . LYS A 1 90 ? 4.551 -8.789 2.687 1.00 94.56 90 LYS A N 1
ATOM 721 C CA . LYS A 1 90 ? 3.137 -9.129 2.923 1.00 94.56 90 LYS A CA 1
ATOM 722 C C . LYS A 1 90 ? 2.198 -8.305 2.043 1.00 94.56 90 LYS A C 1
ATOM 724 O O . LYS A 1 90 ? 1.172 -8.816 1.600 1.00 94.56 90 LYS A O 1
ATOM 729 N N . ILE A 1 91 ? 2.550 -7.044 1.790 1.00 94.62 91 ILE A N 1
ATOM 730 C CA . ILE A 1 91 ? 1.782 -6.170 0.903 1.00 94.62 91 ILE A CA 1
ATOM 731 C C . ILE A 1 91 ? 1.882 -6.644 -0.546 1.00 94.62 91 ILE A C 1
ATOM 733 O O . ILE A 1 91 ? 0.848 -6.795 -1.189 1.00 94.62 91 ILE A O 1
ATOM 737 N N . ILE A 1 92 ? 3.088 -6.959 -1.033 1.00 95.12 92 ILE A N 1
ATOM 738 C CA . ILE A 1 92 ? 3.290 -7.517 -2.382 1.00 95.12 92 ILE A CA 1
ATOM 739 C C . ILE A 1 92 ? 2.478 -8.800 -2.558 1.00 95.12 92 ILE A C 1
ATOM 741 O O . ILE A 1 92 ? 1.737 -8.922 -3.529 1.00 95.12 92 ILE A O 1
ATOM 745 N N . ASP A 1 93 ? 2.558 -9.730 -1.603 1.00 95.44 93 ASP A N 1
ATOM 746 C CA . ASP A 1 93 ? 1.798 -10.982 -1.661 1.00 95.44 93 ASP A CA 1
ATOM 747 C C . ASP A 1 93 ? 0.285 -10.714 -1.754 1.00 95.44 93 ASP A C 1
ATOM 749 O O . ASP A 1 93 ? -0.424 -11.388 -2.504 1.00 95.44 93 ASP A O 1
ATOM 753 N N . LYS A 1 94 ? -0.212 -9.691 -1.043 1.00 94.69 94 LYS A N 1
ATOM 754 C CA . LYS A 1 94 ? -1.621 -9.287 -1.090 1.00 94.69 94 LYS A CA 1
ATOM 755 C C . LYS A 1 94 ? -2.012 -8.644 -2.420 1.00 94.69 94 LYS A C 1
ATOM 757 O O . LYS A 1 94 ? -3.083 -8.950 -2.939 1.00 94.69 94 LYS A O 1
ATOM 762 N N . ILE A 1 95 ? -1.152 -7.797 -2.981 1.00 94.62 95 ILE A N 1
ATOM 763 C CA . ILE A 1 95 ? -1.346 -7.201 -4.308 1.00 94.62 95 ILE A CA 1
ATOM 764 C C . ILE A 1 95 ? -1.427 -8.310 -5.364 1.00 94.62 95 ILE A C 1
ATOM 766 O O . ILE A 1 95 ? -2.371 -8.329 -6.145 1.00 94.62 95 ILE A O 1
ATOM 770 N N . LEU A 1 96 ? -0.516 -9.288 -5.331 1.00 95.56 96 LEU A N 1
ATOM 771 C CA . LEU A 1 96 ? -0.532 -10.434 -6.247 1.00 95.56 96 LEU A CA 1
ATOM 772 C C . LEU A 1 96 ? -1.755 -11.343 -6.043 1.00 95.56 96 LEU A C 1
ATOM 774 O O . LEU A 1 96 ? -2.233 -11.968 -6.987 1.00 95.56 96 LEU A O 1
ATOM 778 N N . GLU A 1 97 ? -2.275 -11.455 -4.818 1.00 94.25 97 GLU A N 1
ATOM 779 C CA . GLU A 1 97 ? -3.530 -12.170 -4.559 1.00 94.25 97 GLU A CA 1
ATOM 780 C C . GLU A 1 97 ? -4.727 -11.478 -5.226 1.00 94.25 97 GLU A C 1
ATOM 782 O O . GLU A 1 97 ? -5.607 -12.159 -5.758 1.00 94.25 97 GLU A O 1
ATOM 787 N N . PHE A 1 98 ? -4.774 -10.145 -5.194 1.00 93.94 98 PHE A N 1
ATOM 788 C CA . PHE A 1 98 ? -5.830 -9.377 -5.849 1.00 93.94 98 PHE A CA 1
ATOM 789 C C . PHE A 1 98 ? -5.670 -9.340 -7.360 1.00 93.94 98 PHE A C 1
ATOM 791 O O . PHE A 1 98 ? -6.664 -9.516 -8.049 1.00 93.94 98 PHE A O 1
ATOM 798 N N . ASP A 1 99 ? -4.446 -9.249 -7.868 1.00 94.94 99 ASP A N 1
ATOM 799 C CA . ASP A 1 99 ? -4.173 -9.277 -9.306 1.00 94.94 99 ASP A CA 1
ATOM 800 C C . ASP A 1 99 ? -4.615 -10.593 -9.968 1.00 94.94 99 ASP A C 1
ATOM 802 O O . ASP A 1 99 ? -5.133 -10.613 -11.081 1.00 94.94 99 ASP A O 1
ATOM 806 N N . LYS A 1 100 ? -4.549 -11.712 -9.233 1.00 94.88 100 LYS A N 1
ATOM 807 C CA . LYS A 1 100 ? -5.130 -12.991 -9.683 1.00 94.88 100 LYS A CA 1
ATOM 808 C C . LYS A 1 100 ? -6.655 -12.957 -9.834 1.00 94.88 100 LYS A C 1
ATOM 810 O O . LYS A 1 100 ? -7.200 -13.784 -10.561 1.00 94.88 100 LYS A O 1
ATOM 815 N N . LYS A 1 101 ? -7.346 -12.088 -9.092 1.00 95.31 101 LYS A N 1
ATOM 816 C CA . LYS A 1 101 ? -8.813 -11.941 -9.120 1.00 95.31 101 LYS A CA 1
ATOM 817 C C . LYS A 1 101 ? -9.244 -10.843 -10.091 1.00 95.31 101 LYS A C 1
ATOM 819 O O . LYS A 1 101 ? -10.284 -10.988 -10.725 1.00 95.31 101 LYS A O 1
ATOM 824 N N . ASP A 1 102 ? -8.449 -9.784 -10.187 1.00 93.69 102 ASP A N 1
ATOM 825 C CA . ASP A 1 102 ? -8.669 -8.603 -11.012 1.00 93.69 102 ASP A CA 1
ATOM 826 C C . ASP A 1 102 ? -7.363 -8.241 -11.743 1.00 93.69 102 ASP A C 1
ATOM 828 O O . ASP A 1 102 ? -6.497 -7.576 -11.169 1.00 93.69 102 ASP A O 1
ATOM 832 N N . PRO A 1 103 ? -7.166 -8.737 -12.978 1.00 94.19 103 PRO A N 1
ATOM 833 C CA . PRO A 1 103 ? -5.939 -8.500 -13.730 1.00 94.19 103 PRO A CA 1
ATOM 834 C C . PRO A 1 103 ? -5.674 -7.005 -13.949 1.00 94.19 103 PRO A C 1
ATOM 836 O O . PRO A 1 103 ? -6.529 -6.290 -14.468 1.00 94.19 103 PRO A O 1
ATOM 839 N N . GLY A 1 104 ? -4.471 -6.545 -13.603 1.00 92.38 104 GLY A N 1
ATOM 840 C CA . GLY A 1 104 ? -4.085 -5.129 -13.673 1.00 92.38 104 GLY A CA 1
ATOM 841 C C . GLY A 1 104 ? -4.183 -4.413 -12.325 1.00 92.38 104 GLY A C 1
ATOM 842 O O . GLY A 1 104 ? -3.785 -3.251 -12.205 1.00 92.38 104 GLY A O 1
ATOM 843 N N . PHE A 1 105 ? -4.645 -5.105 -11.280 1.00 93.81 105 PHE A N 1
ATOM 844 C CA . PHE A 1 105 ? -4.579 -4.601 -9.914 1.00 93.81 105 PHE A CA 1
ATOM 845 C C . PHE A 1 105 ? -3.130 -4.347 -9.489 1.00 93.81 105 PHE A C 1
ATOM 847 O O . PHE A 1 105 ? -2.847 -3.343 -8.836 1.00 93.81 105 PHE A O 1
ATOM 854 N N . ALA A 1 106 ? -2.193 -5.219 -9.873 1.00 93.25 106 ALA A N 1
ATOM 855 C CA . ALA A 1 106 ? -0.787 -5.003 -9.557 1.00 93.25 106 ALA A CA 1
ATOM 856 C C . ALA A 1 106 ? -0.280 -3.679 -10.142 1.00 93.25 106 ALA A C 1
ATOM 858 O O . ALA A 1 106 ? 0.264 -2.869 -9.400 1.00 93.25 106 ALA A O 1
ATOM 859 N N . ASP A 1 107 ? -0.550 -3.393 -11.413 1.00 92.94 107 ASP A N 1
ATOM 860 C CA . ASP A 1 107 ? -0.068 -2.174 -12.077 1.00 92.94 107 ASP A CA 1
ATOM 861 C C . ASP A 1 107 ? -0.592 -0.885 -11.418 1.00 92.94 107 ASP A C 1
ATOM 863 O O . ASP A 1 107 ? 0.113 0.121 -11.336 1.00 92.94 107 ASP A O 1
ATOM 867 N N . LEU A 1 108 ? -1.820 -0.919 -10.896 1.00 93.31 108 LEU A N 1
ATOM 868 C CA . LEU A 1 108 ? -2.445 0.214 -10.208 1.00 93.31 108 LEU A CA 1
ATOM 869 C C . LEU A 1 108 ? -1.905 0.433 -8.788 1.00 93.31 108 LEU A C 1
ATOM 871 O O . LEU A 1 108 ? -1.842 1.575 -8.322 1.00 93.31 108 LEU A O 1
ATOM 875 N N . TYR A 1 109 ? -1.541 -0.644 -8.087 1.00 93.69 109 TYR A N 1
ATOM 876 C CA . TYR A 1 109 ? -1.206 -0.608 -6.659 1.00 93.69 109 TYR A CA 1
ATOM 877 C C . TYR A 1 109 ? 0.277 -0.849 -6.352 1.00 93.69 109 TYR A C 1
ATOM 879 O O . TYR A 1 109 ? 0.688 -0.670 -5.203 1.00 93.69 109 TYR A O 1
ATOM 887 N N . TYR A 1 110 ? 1.102 -1.182 -7.348 1.00 92.94 110 TYR A N 1
ATOM 888 C CA . TYR A 1 110 ? 2.548 -1.354 -7.199 1.00 92.94 110 TYR A CA 1
ATOM 889 C C . TYR A 1 110 ? 3.293 -0.007 -7.199 1.00 92.94 110 TYR A C 1
ATOM 891 O O . TYR A 1 110 ? 4.174 0.254 -8.008 1.00 92.94 110 TYR A O 1
ATOM 899 N N . ASN A 1 111 ? 2.892 0.890 -6.302 1.00 93.25 111 ASN A N 1
ATOM 900 C CA . ASN A 1 111 ? 3.495 2.204 -6.086 1.00 93.25 111 ASN A CA 1
ATOM 901 C C . ASN A 1 111 ? 3.375 2.582 -4.596 1.00 93.25 111 ASN A C 1
ATOM 903 O O . ASN A 1 111 ? 2.564 1.984 -3.883 1.00 93.25 111 ASN A O 1
ATOM 907 N N . PRO A 1 112 ? 4.122 3.581 -4.090 1.00 91.94 112 PRO A N 1
ATOM 908 C CA . PRO A 1 112 ? 4.145 3.888 -2.658 1.00 91.94 112 PRO A CA 1
ATOM 909 C C . PRO A 1 112 ? 2.751 4.105 -2.041 1.00 91.94 112 PRO A C 1
ATOM 911 O O . PRO A 1 112 ? 2.468 3.626 -0.945 1.00 91.94 112 PRO A O 1
ATOM 914 N N . MET A 1 113 ? 1.851 4.784 -2.757 1.00 92.94 113 MET A N 1
ATOM 915 C CA . MET A 1 113 ? 0.500 5.083 -2.273 1.00 92.94 113 MET A CA 1
ATOM 916 C C . MET A 1 113 ? -0.403 3.842 -2.273 1.00 92.94 113 MET A C 1
ATOM 918 O O . MET A 1 113 ? -1.174 3.634 -1.338 1.00 92.94 113 MET A O 1
ATOM 922 N N . GLY A 1 114 ? -0.280 2.985 -3.286 1.00 93.94 114 GLY A N 1
ATOM 923 C CA . GLY A 1 114 ? -0.966 1.700 -3.351 1.00 93.94 114 GLY A CA 1
ATOM 924 C C . GLY A 1 114 ? -0.544 0.774 -2.213 1.00 93.94 114 GLY A C 1
ATOM 925 O O . GLY A 1 114 ? -1.401 0.200 -1.542 1.00 93.94 114 GLY A O 1
ATOM 926 N N . PHE A 1 115 ? 0.756 0.714 -1.914 1.00 94.88 115 PHE A N 1
ATOM 927 C CA . PHE A 1 115 ? 1.280 -0.048 -0.780 1.00 94.88 115 PHE A CA 1
ATOM 928 C C . PHE A 1 115 ? 0.718 0.438 0.561 1.00 94.88 115 PHE A C 1
ATOM 930 O O . PHE A 1 115 ? 0.295 -0.382 1.379 1.00 94.88 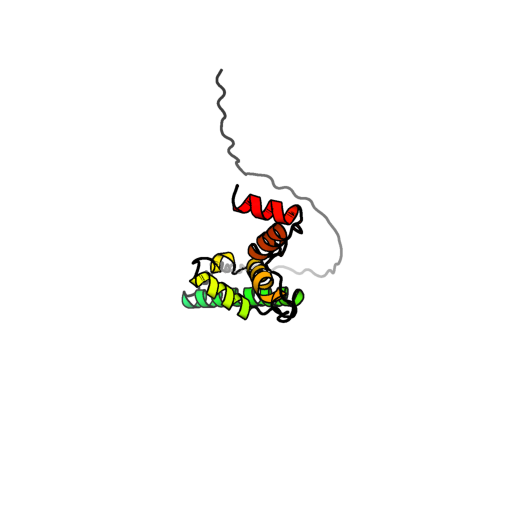115 PHE A O 1
ATOM 937 N N . GLU A 1 116 ? 0.674 1.755 0.781 1.00 93.44 116 GLU A N 1
ATOM 938 C CA . GLU A 1 116 ? 0.070 2.343 1.982 1.00 93.44 116 GLU A CA 1
ATOM 939 C C . GLU A 1 116 ? -1.422 2.003 2.076 1.00 93.44 116 GLU A C 1
ATOM 941 O O . GLU A 1 116 ? -1.880 1.537 3.116 1.00 93.44 116 GLU A O 1
ATOM 946 N N . ASN A 1 117 ? -2.176 2.137 0.984 1.00 93.88 117 ASN A N 1
ATOM 947 C CA . ASN A 1 117 ? -3.607 1.828 0.967 1.00 93.88 117 ASN A CA 1
ATOM 948 C C . ASN A 1 117 ? -3.898 0.362 1.310 1.00 93.88 117 ASN A C 1
ATOM 950 O O . ASN A 1 117 ? -4.779 0.084 2.127 1.00 93.88 117 ASN A O 1
ATOM 954 N N . ILE A 1 118 ? -3.154 -0.581 0.723 1.00 93.94 118 ILE A N 1
ATOM 955 C CA . ILE A 1 118 ? -3.307 -2.013 1.017 1.00 93.94 118 ILE A CA 1
ATOM 956 C C . ILE A 1 118 ? -2.940 -2.300 2.473 1.00 93.94 118 ILE A C 1
ATOM 958 O O . ILE A 1 118 ? -3.648 -3.049 3.148 1.00 93.94 118 ILE A O 1
ATOM 962 N N . TYR A 1 119 ? -1.873 -1.677 2.974 1.00 93.62 119 TYR A N 1
ATOM 963 C CA . TYR A 1 119 ? -1.468 -1.798 4.367 1.00 93.62 119 TYR A CA 1
ATOM 964 C C . TYR A 1 119 ? -2.554 -1.308 5.332 1.00 93.62 119 TYR A C 1
ATOM 966 O O . TYR A 1 119 ? -2.971 -2.052 6.220 1.00 93.62 119 TYR A O 1
ATOM 974 N N . LEU A 1 120 ? -3.065 -0.095 5.127 1.00 92.50 120 LEU A N 1
ATOM 975 C CA . LEU A 1 120 ? -4.112 0.488 5.962 1.00 92.50 120 LEU A CA 1
ATOM 976 C C . LEU A 1 120 ? -5.392 -0.353 5.933 1.00 92.50 120 LEU A C 1
ATOM 978 O O . LEU A 1 120 ? -5.947 -0.659 6.981 1.00 92.50 120 LEU A O 1
ATOM 982 N N . THR A 1 121 ? -5.816 -0.784 4.746 1.00 91.50 121 THR A N 1
ATOM 983 C CA . THR A 1 121 ? -7.091 -1.494 4.558 1.00 91.50 121 THR A CA 1
ATOM 984 C C . THR A 1 121 ? -7.055 -2.931 5.081 1.00 91.50 121 THR A C 1
ATOM 986 O O . THR A 1 121 ? -8.076 -3.466 5.512 1.00 91.50 121 THR A O 1
ATOM 989 N N . HIS A 1 122 ? -5.901 -3.605 5.011 1.00 89.56 122 HIS A N 1
ATOM 990 C CA . HIS A 1 122 ? -5.831 -5.049 5.258 1.00 89.56 122 HIS A CA 1
ATOM 991 C C . HIS A 1 122 ? -4.924 -5.477 6.406 1.00 89.56 122 HIS A C 1
ATOM 993 O O . HIS A 1 122 ? -5.050 -6.625 6.834 1.00 89.56 122 HIS A O 1
ATOM 999 N N . PHE A 1 123 ? -4.036 -4.612 6.898 1.00 89.38 123 PHE A N 1
ATOM 1000 C CA . PHE A 1 123 ? -3.012 -4.994 7.872 1.00 89.38 123 PHE A CA 1
ATOM 1001 C C . PHE A 1 123 ? -3.012 -4.131 9.138 1.00 89.38 123 PHE A C 1
ATOM 1003 O O . PHE A 1 123 ? -2.858 -4.700 10.214 1.00 89.38 123 PHE A O 1
ATOM 1010 N N . LYS A 1 124 ? -3.247 -2.815 9.044 1.00 82.50 124 LYS A N 1
ATOM 1011 C CA . LYS A 1 124 ? -3.189 -1.902 10.201 1.00 82.50 124 LYS A CA 1
ATOM 1012 C C . LYS A 1 124 ? -4.232 -2.215 11.281 1.00 82.50 124 LYS A C 1
ATOM 1014 O O . LYS A 1 124 ? -3.886 -2.294 12.453 1.00 82.50 124 LYS A O 1
ATOM 1019 N N . ASP A 1 125 ? -5.483 -2.451 10.890 1.00 68.19 125 ASP A N 1
ATOM 1020 C CA . ASP A 1 125 ? -6.578 -2.682 11.847 1.00 68.19 125 ASP A CA 1
ATOM 1021 C C . ASP A 1 125 ? -6.750 -4.167 12.218 1.00 68.19 125 ASP A C 1
ATOM 1023 O O . ASP A 1 125 ? -7.495 -4.507 13.131 1.00 68.19 125 ASP A O 1
ATOM 1027 N N . LYS A 1 126 ? -6.031 -5.080 11.549 1.00 59.28 126 LYS A N 1
ATOM 1028 C CA . LYS A 1 126 ? -6.103 -6.528 11.825 1.00 59.28 126 LYS A CA 1
ATOM 1029 C C . LYS A 1 126 ? -5.159 -7.008 12.930 1.00 59.28 126 LYS A C 1
ATOM 1031 O O . LYS A 1 126 ? -5.127 -8.199 13.212 1.00 59.28 126 LYS A O 1
ATOM 1036 N N . GLN A 1 127 ? -4.386 -6.113 13.547 1.00 51.47 127 GLN A N 1
ATOM 1037 C CA . GLN A 1 127 ? -3.612 -6.426 14.757 1.00 51.47 127 GLN A CA 1
ATOM 1038 C C . GLN A 1 127 ? -4.482 -6.425 16.032 1.00 51.47 127 GLN A C 1
ATOM 1040 O O . GLN A 1 127 ? -3.971 -6.705 17.112 1.00 51.47 127 GLN A O 1
ATOM 1045 N N . VAL A 1 128 ? -5.787 -6.153 15.918 1.00 49.16 128 VAL A N 1
ATOM 1046 C CA . VAL A 1 128 ? -6.760 -6.302 17.005 1.00 49.16 128 VAL A CA 1
ATOM 1047 C C . VAL A 1 128 ? -7.669 -7.490 16.675 1.00 49.16 128 VAL A C 1
ATOM 1049 O O . VAL A 1 128 ? -8.756 -7.326 16.136 1.00 49.16 128 VAL A O 1
ATOM 1052 N N . GLU A 1 129 ? -7.212 -8.711 16.964 1.00 49.06 129 GLU A N 1
ATOM 1053 C CA . GLU A 1 129 ? -8.085 -9.901 16.960 1.00 49.06 129 GLU A CA 1
ATOM 1054 C C . GLU A 1 129 ? -9.016 -9.968 18.194 1.00 49.06 129 GLU A C 1
ATOM 1056 O O . GLU A 1 129 ? -9.711 -10.962 18.358 1.00 49.06 129 GLU A O 1
ATOM 1061 N N . ASP A 1 130 ? -9.101 -8.912 19.015 1.00 46.44 130 ASP A N 1
ATOM 1062 C CA . ASP A 1 130 ? -9.911 -8.888 20.248 1.00 46.44 130 ASP A CA 1
ATOM 1063 C C . ASP A 1 130 ? -10.914 -7.722 20.347 1.00 46.44 130 ASP A C 1
ATOM 1065 O O . ASP A 1 130 ? -11.481 -7.501 21.410 1.00 46.44 130 ASP A O 1
ATOM 1069 N N . ASP A 1 131 ? -11.192 -6.996 19.262 1.00 48.59 131 ASP A N 1
ATOM 1070 C CA . ASP A 1 131 ? -12.345 -6.091 19.209 1.00 48.59 131 ASP A CA 1
ATOM 1071 C C . ASP A 1 131 ? -13.199 -6.476 18.008 1.00 48.59 131 ASP A C 1
ATOM 1073 O O . ASP A 1 131 ? -12.947 -6.109 16.861 1.00 48.59 131 ASP A O 1
ATOM 1077 N N . GLU A 1 132 ? -14.204 -7.282 18.329 1.00 53.72 132 GLU A N 1
ATOM 1078 C CA . GLU A 1 132 ? -15.504 -7.413 17.687 1.00 53.72 132 GLU A CA 1
ATOM 1079 C C . GLU A 1 132 ? -15.907 -6.128 16.935 1.00 53.72 132 GLU A C 1
ATOM 1081 O O . GLU A 1 132 ? -16.631 -5.270 17.440 1.00 53.72 132 GLU A O 1
ATOM 1086 N N . PHE A 1 133 ? -15.413 -5.963 15.705 1.00 48.25 133 PHE A N 1
ATOM 1087 C CA . PHE A 1 133 ? -15.818 -4.857 14.851 1.00 48.25 133 PHE A CA 1
ATOM 1088 C C . PHE A 1 133 ? -17.228 -5.158 14.346 1.00 48.25 133 PHE A C 1
ATOM 1090 O O . PHE A 1 133 ? -17.436 -5.821 13.325 1.00 48.25 133 PHE A O 1
ATOM 1097 N N . ASP A 1 134 ? -18.184 -4.667 15.137 1.00 51.72 134 ASP A N 1
ATOM 1098 C CA . ASP A 1 134 ? -19.581 -4.395 14.828 1.00 51.72 134 ASP A CA 1
ATOM 1099 C C . ASP A 1 134 ? -19.720 -3.885 13.386 1.00 51.72 134 ASP A C 1
ATOM 1101 O O . ASP A 1 134 ? -19.675 -2.692 13.073 1.00 51.72 134 ASP A O 1
ATOM 1105 N N . THR A 1 135 ? -19.894 -4.834 12.474 1.00 49.81 135 THR A N 1
ATOM 1106 C CA . THR A 1 135 ? -20.158 -4.600 11.054 1.00 49.81 135 THR A CA 1
ATOM 1107 C C . THR A 1 135 ? -21.628 -4.206 10.826 1.00 49.81 135 THR A C 1
ATOM 1109 O O . THR A 1 135 ? -22.099 -4.193 9.691 1.00 49.81 135 THR A O 1
ATOM 1112 N N . GLY A 1 136 ? -22.364 -3.856 11.892 1.00 47.72 136 GLY A N 1
ATOM 1113 C CA . GLY A 1 136 ? -23.770 -3.453 11.887 1.00 47.72 136 GLY A CA 1
ATOM 1114 C C . GLY A 1 136 ? -24.018 -1.942 11.822 1.00 47.72 136 GLY A C 1
ATOM 1115 O O . GLY A 1 136 ? -25.171 -1.514 11.776 1.00 47.72 136 GLY A O 1
ATOM 1116 N N . ARG A 1 137 ? -22.987 -1.089 11.759 1.00 48.94 137 ARG A N 1
ATOM 1117 C CA . ARG A 1 137 ? -23.150 0.384 11.709 1.00 48.94 137 ARG A CA 1
ATOM 1118 C C . ARG A 1 137 ? -23.476 0.963 10.327 1.00 48.94 137 ARG A C 1
ATOM 1120 O O . ARG A 1 137 ? -23.111 2.092 10.008 1.00 48.94 137 ARG A O 1
ATOM 1127 N N . GLY A 1 138 ? -24.193 0.200 9.509 1.00 45.34 138 GLY A N 1
ATOM 1128 C CA . GLY A 1 138 ? -24.451 0.528 8.112 1.00 45.34 138 GLY A CA 1
ATOM 1129 C C . GLY A 1 138 ? -25.905 0.455 7.665 1.00 45.34 138 GLY A C 1
ATOM 1130 O O . GLY A 1 138 ? -26.101 0.305 6.475 1.00 45.34 138 GLY A O 1
ATOM 1131 N N . MET A 1 139 ? -26.905 0.498 8.552 1.00 45.06 139 MET A N 1
ATOM 1132 C CA . MET A 1 139 ? -28.274 0.990 8.288 1.00 45.06 139 MET A CA 1
ATOM 1133 C C . MET A 1 139 ? -29.151 0.695 9.510 1.00 45.06 139 MET A C 1
ATOM 1135 O O . MET A 1 139 ? -29.378 -0.460 9.838 1.00 45.06 139 MET A O 1
ATOM 1139 N N . ALA A 1 140 ? -29.647 1.763 10.142 1.00 48.25 140 ALA A N 1
ATOM 1140 C CA . ALA A 1 140 ? -30.768 1.795 11.082 1.00 48.25 140 ALA A CA 1
ATOM 1141 C C . ALA A 1 140 ? -30.784 0.703 12.166 1.00 48.25 140 ALA A C 1
ATOM 1143 O O . ALA A 1 140 ? -31.317 -0.364 11.921 1.00 48.25 140 ALA A O 1
ATOM 1144 N N . GLY A 1 141 ? -30.343 1.024 13.389 1.00 53.94 141 GLY A N 1
ATOM 1145 C CA . GLY A 1 141 ? -30.708 0.320 14.630 1.00 53.94 141 GLY A CA 1
ATOM 1146 C C . GLY A 1 141 ? -30.265 -1.145 14.710 1.00 53.94 141 GLY A C 1
ATOM 1147 O O . GLY A 1 141 ? -30.880 -2.012 14.099 1.00 53.94 141 GLY A O 1
ATOM 1148 N N . GLY A 1 142 ? -29.235 -1.424 15.512 1.00 60.72 142 GLY A N 1
ATOM 1149 C CA . GLY A 1 142 ? -28.595 -2.736 15.697 1.00 60.72 142 GLY A CA 1
ATOM 1150 C C . GLY A 1 142 ? -29.447 -3.833 16.349 1.00 60.72 142 GLY A C 1
ATOM 1151 O O . GLY A 1 142 ? -28.956 -4.551 17.208 1.00 60.72 142 GLY A O 1
ATOM 1152 N N . ILE A 1 143 ? -30.712 -3.966 15.955 1.00 68.81 143 ILE A N 1
ATOM 1153 C CA . ILE A 1 143 ? -31.587 -5.077 16.311 1.00 68.81 143 ILE A CA 1
ATOM 1154 C C . ILE A 1 143 ? -32.091 -5.768 15.046 1.00 68.81 143 ILE A C 1
ATOM 1156 O O . ILE A 1 143 ? -32.422 -5.123 14.040 1.00 68.81 143 ILE A O 1
ATOM 1160 N N . SER A 1 144 ? -32.130 -7.097 15.106 1.00 78.62 144 SER A N 1
ATOM 1161 C CA . SER A 1 144 ? -32.538 -7.947 13.987 1.00 78.62 144 SER A CA 1
ATOM 1162 C C . SER A 1 144 ? -33.996 -7.696 13.578 1.00 78.62 144 SER A C 1
ATOM 1164 O O . SER A 1 144 ? -34.799 -7.147 14.335 1.00 78.62 144 SER A O 1
ATOM 1166 N N . MET A 1 145 ? -34.361 -8.106 12.362 1.00 79.50 145 MET A N 1
ATOM 1167 C CA . MET A 1 145 ? -35.730 -7.944 11.862 1.00 79.50 145 MET A CA 1
ATOM 1168 C C . MET A 1 145 ? -36.754 -8.707 12.713 1.00 79.50 145 MET A C 1
ATOM 1170 O O . MET A 1 145 ? -37.845 -8.200 12.976 1.00 79.50 145 MET A O 1
ATOM 1174 N N . ASP A 1 146 ? -36.370 -9.886 13.197 1.00 83.31 146 ASP A N 1
ATOM 1175 C CA . ASP A 1 146 ? -37.201 -10.708 14.074 1.00 83.31 146 ASP A CA 1
ATOM 1176 C C . ASP A 1 146 ? -37.401 -10.036 15.436 1.00 83.31 146 ASP A C 1
ATOM 1178 O O . ASP A 1 146 ? -38.518 -9.994 15.949 1.00 83.31 146 ASP A O 1
ATOM 1182 N N . GLU A 1 147 ? -36.357 -9.403 15.975 1.00 81.31 147 GLU A N 1
ATOM 1183 C CA . GLU A 1 147 ? -36.446 -8.642 17.223 1.00 81.31 147 GLU A CA 1
ATOM 1184 C C . GLU A 1 147 ? -37.345 -7.401 17.077 1.00 81.31 147 GLU A C 1
ATOM 1186 O O . GLU A 1 147 ? -38.099 -7.064 17.992 1.00 81.31 147 GLU A O 1
ATOM 1191 N N . ARG A 1 148 ? -37.347 -6.743 15.909 1.00 85.69 148 ARG A N 1
ATOM 1192 C CA . ARG A 1 148 ? -38.294 -5.651 15.609 1.00 85.69 148 ARG A CA 1
ATOM 1193 C C . ARG A 1 148 ? -39.732 -6.148 15.576 1.00 85.69 148 ARG A C 1
ATOM 1195 O O . ARG A 1 148 ? -40.603 -5.502 16.155 1.00 85.69 148 ARG A O 1
ATOM 1202 N N . ILE A 1 149 ? -39.985 -7.276 14.908 1.00 85.25 149 ILE A N 1
ATOM 1203 C CA . ILE A 1 149 ? -41.311 -7.911 14.845 1.00 85.25 149 ILE A CA 1
ATOM 1204 C C . ILE A 1 149 ? -41.779 -8.282 16.250 1.00 85.25 149 ILE A C 1
ATOM 1206 O O . ILE A 1 149 ? -42.914 -7.986 16.623 1.00 85.25 149 ILE A O 1
ATOM 1210 N N . GLU A 1 150 ? -40.897 -8.856 17.060 1.00 87.75 150 GLU A N 1
ATOM 1211 C CA . GLU A 1 150 ? -41.205 -9.219 18.435 1.00 87.75 150 GLU A CA 1
ATOM 1212 C C . GLU A 1 150 ? -41.527 -7.989 19.299 1.00 87.75 150 GLU A C 1
ATOM 1214 O O . GLU A 1 150 ? -42.551 -7.977 19.986 1.00 87.75 150 GLU A O 1
ATOM 1219 N N . LYS A 1 151 ? -40.739 -6.911 19.201 1.00 87.38 151 LYS A N 1
ATOM 1220 C CA . LYS A 1 151 ? -41.029 -5.634 19.879 1.00 87.38 151 LYS A CA 1
ATOM 1221 C C . LYS A 1 151 ? -42.332 -4.998 19.398 1.00 87.38 151 LYS A C 1
ATOM 1223 O O . LYS A 1 151 ? -43.067 -4.436 20.209 1.00 87.38 151 LYS A O 1
ATOM 1228 N N . MET A 1 152 ? -42.666 -5.099 18.109 1.00 86.31 152 MET A N 1
ATOM 1229 C CA . MET A 1 152 ? -43.948 -4.609 17.587 1.00 86.31 152 MET A CA 1
ATOM 1230 C C . MET A 1 152 ? -45.123 -5.421 18.131 1.00 86.31 152 MET A C 1
ATOM 1232 O O . MET A 1 152 ? -46.113 -4.826 18.552 1.00 86.31 152 MET A O 1
ATOM 1236 N N . ASN A 1 153 ? -44.991 -6.747 18.203 1.00 89.62 153 ASN A N 1
ATOM 1237 C CA . ASN A 1 153 ? -46.013 -7.631 18.768 1.00 89.62 153 ASN A CA 1
ATOM 1238 C C . ASN A 1 153 ? -46.223 -7.397 20.271 1.00 89.62 153 ASN A C 1
ATOM 1240 O O . ASN A 1 153 ? -47.344 -7.513 20.760 1.00 89.62 153 ASN A O 1
ATOM 1244 N N . ARG A 1 154 ? -45.161 -7.040 21.002 1.00 92.25 154 ARG A N 1
ATOM 1245 C CA . ARG A 1 154 ? -45.227 -6.689 22.430 1.00 92.25 154 ARG A CA 1
ATOM 1246 C C . ARG A 1 154 ? -45.665 -5.242 22.691 1.00 92.25 154 ARG A C 1
ATOM 1248 O O . ARG A 1 154 ? -45.935 -4.893 23.833 1.00 92.25 154 ARG A O 1
ATOM 1255 N N . GLY A 1 155 ? -45.755 -4.400 21.659 1.00 88.38 155 GLY A N 1
ATOM 1256 C CA . GLY A 1 155 ? -46.094 -2.977 21.793 1.00 88.38 155 GLY A CA 1
ATOM 1257 C C . GLY A 1 155 ? -44.945 -2.087 22.291 1.00 88.38 155 GLY A C 1
ATOM 1258 O O . GLY A 1 155 ? -45.170 -0.917 22.587 1.00 88.38 155 GLY A O 1
ATOM 1259 N N . GLU A 1 156 ? -43.721 -2.611 22.344 1.00 89.44 156 GLU A N 1
ATOM 1260 C CA . GLU A 1 156 ? -42.516 -1.938 22.856 1.00 89.44 156 GLU A CA 1
ATOM 1261 C C . GLU A 1 156 ? -41.630 -1.359 21.736 1.00 89.44 156 GLU A C 1
ATOM 1263 O O . GLU A 1 156 ? -40.579 -0.781 22.003 1.00 89.44 156 GLU A O 1
ATOM 1268 N N . ALA A 1 157 ? -42.033 -1.506 20.469 1.00 87.12 157 ALA A N 1
ATOM 1269 C CA . ALA A 1 157 ? -41.260 -1.020 19.328 1.00 87.12 157 ALA A CA 1
ATOM 1270 C C . ALA A 1 157 ? -41.131 0.510 19.310 1.00 87.12 157 ALA A C 1
ATOM 1272 O O . ALA A 1 157 ? -42.134 1.241 19.298 1.00 87.12 157 ALA A O 1
ATOM 1273 N N . SER A 1 158 ? -39.886 0.977 19.215 1.00 83.88 158 SER A N 1
ATOM 1274 C CA . SER A 1 158 ? -39.557 2.389 19.042 1.00 83.88 158 SER A CA 1
ATOM 1275 C C . SER A 1 158 ? -39.971 2.901 17.654 1.00 83.88 158 SER A C 1
ATOM 1277 O O . SER A 1 158 ? -40.342 2.137 16.756 1.00 83.88 158 SER A O 1
ATOM 1279 N N . TYR A 1 159 ? -39.934 4.223 17.465 1.00 84.44 159 TYR A N 1
ATOM 1280 C CA . TYR A 1 159 ? -40.209 4.828 16.159 1.00 84.44 159 TYR A CA 1
ATOM 1281 C C . TYR A 1 159 ? -39.226 4.336 15.085 1.00 84.44 159 TYR A C 1
ATOM 1283 O O . TYR A 1 159 ? -39.651 4.012 13.977 1.00 84.44 159 TYR A O 1
ATOM 1291 N N . ASP A 1 160 ? -37.948 4.185 15.435 1.00 81.94 160 ASP A N 1
ATOM 1292 C CA . ASP A 1 160 ? -36.908 3.703 14.520 1.00 81.94 160 ASP A CA 1
ATOM 1293 C C . ASP A 1 160 ? -37.075 2.214 14.177 1.00 81.94 160 ASP A C 1
ATOM 1295 O O . ASP A 1 160 ? -36.813 1.802 13.042 1.00 81.94 160 ASP A O 1
ATOM 1299 N N . ASP A 1 161 ? -37.580 1.406 15.117 1.00 82.75 161 ASP A N 1
ATOM 1300 C CA . ASP A 1 161 ? -37.899 -0.007 14.872 1.00 82.75 161 ASP A CA 1
ATOM 1301 C C . ASP A 1 161 ? -39.007 -0.139 13.830 1.00 82.75 161 ASP A C 1
ATOM 1303 O O . ASP A 1 161 ? -38.876 -0.907 12.872 1.00 82.75 161 ASP A O 1
ATOM 1307 N N . LYS A 1 162 ? -40.064 0.669 13.990 1.00 85.31 162 LYS A N 1
ATOM 1308 C CA . LYS A 1 162 ? -41.186 0.753 13.051 1.00 85.31 162 LYS A CA 1
ATOM 1309 C C . LYS A 1 162 ? -40.717 1.263 11.696 1.00 85.31 162 LYS A C 1
ATOM 1311 O O . LYS A 1 162 ? -41.033 0.649 10.684 1.00 85.31 162 LYS A O 1
ATOM 1316 N N . LEU A 1 163 ? -39.944 2.348 11.664 1.00 84.31 163 LEU A N 1
ATOM 1317 C CA . LEU A 1 163 ? -39.453 2.934 10.420 1.00 84.31 163 LEU A CA 1
ATOM 1318 C C . LEU A 1 163 ? -38.593 1.940 9.633 1.00 84.31 163 LEU A C 1
ATOM 1320 O O . LEU A 1 163 ? -38.816 1.772 8.439 1.00 84.31 163 LEU A O 1
ATOM 1324 N N . GLY A 1 164 ? -37.668 1.240 10.298 1.00 82.06 164 GLY A N 1
ATOM 1325 C CA . GLY A 1 164 ? -36.846 0.215 9.652 1.00 82.06 164 GLY A CA 1
ATOM 1326 C C . GLY A 1 164 ? -37.630 -1.028 9.212 1.00 82.06 164 GLY A C 1
ATOM 1327 O O . GLY A 1 164 ? -37.272 -1.656 8.220 1.00 82.06 164 GLY A O 1
ATOM 1328 N N . PHE A 1 165 ? -38.726 -1.372 9.897 1.00 84.00 165 PHE A N 1
ATOM 1329 C CA . PHE A 1 165 ? -39.623 -2.435 9.439 1.00 84.00 165 PHE A CA 1
ATOM 1330 C C . PHE A 1 165 ? -40.407 -2.013 8.189 1.00 84.00 165 PHE A C 1
ATOM 1332 O O . PHE A 1 165 ? -40.436 -2.741 7.195 1.00 84.00 165 PHE A O 1
ATOM 1339 N N . TYR A 1 166 ? -41.016 -0.821 8.213 1.00 85.44 166 TYR A N 1
ATOM 1340 C CA . TYR A 1 166 ? -41.819 -0.327 7.095 1.00 85.44 166 TYR A CA 1
ATOM 1341 C C . TYR A 1 166 ? -40.971 -0.021 5.860 1.00 85.44 166 TYR A C 1
ATOM 1343 O O . TYR A 1 166 ? -41.391 -0.349 4.755 1.00 85.44 166 TYR A O 1
ATOM 1351 N N . SER A 1 167 ? -39.762 0.521 6.022 1.00 82.12 167 SER A N 1
ATOM 1352 C CA . SER A 1 167 ? -38.854 0.775 4.897 1.00 82.12 167 SER A CA 1
ATOM 1353 C C . SER A 1 167 ? -38.399 -0.501 4.186 1.00 82.12 167 SER A C 1
AT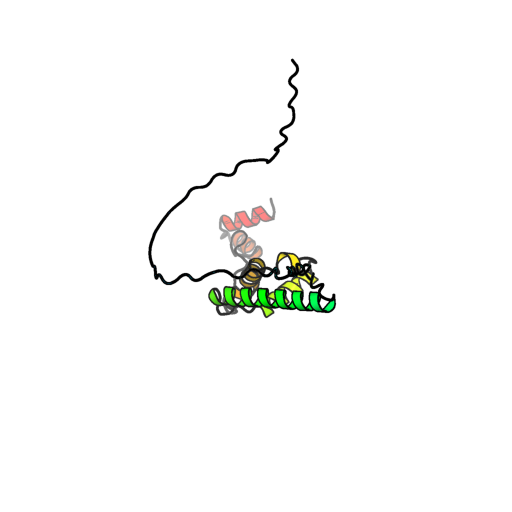OM 1355 O O . SER A 1 167 ? -38.023 -0.451 3.022 1.00 82.12 167 SER A O 1
ATOM 1357 N N . LYS A 1 168 ? -38.435 -1.661 4.852 1.00 79.19 168 LYS A N 1
ATOM 1358 C CA . LYS A 1 168 ? -38.054 -2.936 4.236 1.00 79.19 168 LYS A CA 1
ATOM 1359 C C . LYS A 1 168 ? -39.192 -3.591 3.451 1.00 79.19 168 LYS A C 1
ATOM 1361 O O . LYS A 1 168 ? -38.918 -4.268 2.464 1.00 79.19 168 LYS A O 1
ATOM 1366 N N . PHE A 1 169 ? -40.436 -3.425 3.900 1.00 76.44 169 PHE A N 1
ATOM 1367 C CA . PHE A 1 169 ? -41.602 -4.112 3.329 1.00 76.44 169 PHE A CA 1
ATOM 1368 C C . PHE A 1 169 ? -42.507 -3.231 2.466 1.00 76.44 169 PHE A C 1
ATOM 1370 O O . PHE A 1 169 ? -43.272 -3.764 1.666 1.00 76.44 169 PHE A O 1
ATOM 1377 N N . PHE A 1 170 ? -42.444 -1.912 2.638 1.00 74.69 170 PHE A N 1
ATOM 1378 C CA . PHE A 1 170 ? -43.363 -0.959 2.013 1.00 74.69 170 PHE A CA 1
ATOM 1379 C C . PHE A 1 170 ? -42.646 0.209 1.317 1.00 74.69 170 PHE A C 1
ATOM 1381 O O . PHE A 1 170 ? -43.297 1.210 1.016 1.00 74.69 170 PHE A O 1
ATOM 1388 N N . ALA A 1 171 ? -41.330 0.105 1.091 1.00 57.81 171 ALA A N 1
ATOM 1389 C CA . ALA A 1 171 ? -40.591 1.027 0.224 1.00 57.81 171 ALA A CA 1
ATOM 1390 C C . ALA A 1 171 ? -40.793 0.705 -1.261 1.00 57.81 171 ALA A C 1
ATOM 1392 O O . ALA A 1 171 ? -40.934 -0.495 -1.593 1.00 57.81 171 ALA A O 1
#

Radius of gyration: 37.3 Å; chains: 1; bounding box: 107×55×66 Å

Secondary structure (DSSP, 8-state):
------------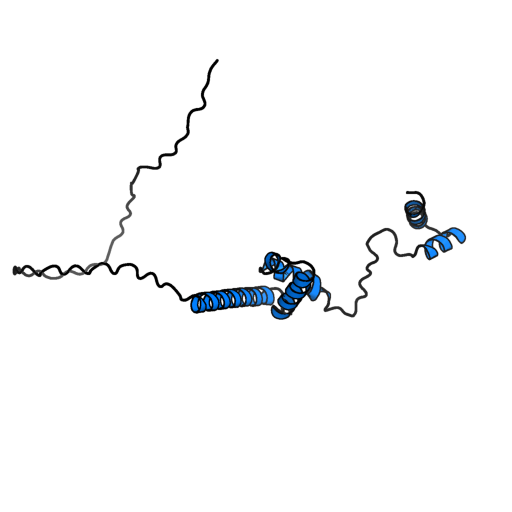--------------------------------------------HHHHHHHHHHHHHHHHHHHHHHHHHH-TT--HHHHHHHHHHHHTTSTTHHHHHSSHHHHHHHHIIIIIGGG-TTS---TTTTSS-SS-HHHHHHHHHHT---HHHHHHHHHHH--

Sequence (171 aa):
MDKDLSAFDVSLDDVGQEPSTDNSEQGTKKVETKAADKPAEKTEPKAKEPKTITMNEDEYHNFKHMEQERELDEIDKTMKNKYSDFNVRKIIDKILEFDKKDPGFADLYYNPMGFENIYLTHFKDKQVEDDEFDTGRGMAGGISMDERIEKMNRGEASYDDKLGFYSKFFA

Foldseek 3Di:
DDDDPDDDDDDDDDDDDDDDDDDDDDDDDDDDDDDDDDDDDDPDPPDPDPPPPDDDPVRVVVVVVVVLVVQLVVLQVVVCVVPVPDDSVVLLVVQVVVCVVPPCSCVVQSHSVSSVVSCVVPPPVVVCPPDPPPPPPPDFDPDDLVVLVVCVVVVNHDPRSVVVNCVVPPD

pLDDT: mean 70.81, std 23.19, range [27.73, 95.56]

Organism: NCBI:txid1874362